Protein AF-A0A8S3B0Q4-F1 (afdb_monomer_lite)

Secondary structure (DSSP, 8-state):
-PPPPPPPP---------------S-PPPGGGGTT-EEEETTEEEEEEEEEEEETTEEEEEEEETTS-EEEE-

Structure (mmCIF, N/CA/C/O backbone):
data_AF-A0A8S3B0Q4-F1
#
_entry.id   AF-A0A8S3B0Q4-F1
#
loop_
_atom_site.group_PDB
_atom_site.id
_atom_site.type_symbol
_atom_site.label_atom_id
_atom_site.label_alt_id
_atom_site.label_comp_id
_atom_site.label_asym_id
_atom_site.label_entity_id
_atom_site.label_seq_id
_atom_site.pdbx_PDB_ins_code
_atom_site.Cartn_x
_atom_site.Cartn_y
_atom_site.Cartn_z
_atom_site.occupancy
_atom_site.B_iso_or_equiv
_atom_site.auth_seq_id
_atom_site.auth_comp_id
_atom_site.auth_asym_id
_atom_site.auth_atom_id
_atom_site.pdbx_PDB_model_num
ATOM 1 N N . MET A 1 1 ? 62.650 14.177 29.722 1.00 56.03 1 MET A N 1
ATOM 2 C CA . MET A 1 1 ? 62.271 12.990 28.919 1.00 56.03 1 MET A CA 1
ATOM 3 C C . MET A 1 1 ? 61.048 13.337 28.083 1.00 56.03 1 MET A C 1
ATOM 5 O O . MET A 1 1 ? 59.968 13.470 28.641 1.00 56.03 1 MET A O 1
ATOM 9 N N . ILE A 1 2 ? 61.222 13.562 26.780 1.00 62.00 2 ILE A N 1
ATOM 10 C CA . ILE A 1 2 ? 60.142 13.933 25.848 1.00 62.00 2 ILE A CA 1
ATOM 11 C C . ILE A 1 2 ? 59.647 12.643 25.172 1.00 62.00 2 ILE A C 1
ATOM 13 O O . ILE A 1 2 ? 60.469 11.868 24.689 1.00 62.00 2 ILE A O 1
ATOM 17 N N . ARG A 1 3 ? 58.332 12.368 25.180 1.00 66.94 3 ARG A N 1
ATOM 18 C CA . ARG A 1 3 ? 57.744 11.203 24.484 1.00 66.94 3 ARG A CA 1
ATOM 19 C C . ARG A 1 3 ? 57.486 11.537 23.007 1.00 66.94 3 ARG A C 1
ATOM 21 O O . ARG A 1 3 ? 57.023 12.645 22.738 1.00 66.94 3 ARG A O 1
ATOM 28 N N . PRO A 1 4 ? 57.726 10.606 22.067 1.00 74.88 4 PRO A N 1
ATOM 29 C CA . PRO A 1 4 ? 57.409 10.823 20.659 1.00 74.88 4 PRO A CA 1
ATOM 30 C C . PRO A 1 4 ? 55.888 10.792 20.404 1.00 74.88 4 PRO A C 1
ATOM 32 O O . PRO A 1 4 ? 55.153 10.126 21.143 1.00 74.88 4 PRO A O 1
ATOM 35 N N . PRO A 1 5 ? 55.399 11.493 19.363 1.00 72.62 5 PRO A N 1
ATOM 36 C CA . PRO A 1 5 ? 53.988 11.495 18.995 1.00 72.62 5 PRO A CA 1
ATOM 37 C C . PRO A 1 5 ? 53.558 10.155 18.378 1.00 72.62 5 PRO A C 1
ATOM 39 O O . PRO A 1 5 ? 54.300 9.516 17.632 1.00 72.62 5 PRO A O 1
ATOM 42 N N . LYS A 1 6 ? 52.328 9.733 18.693 1.00 70.50 6 LYS A N 1
ATOM 43 C CA . LYS A 1 6 ? 51.706 8.499 18.195 1.00 70.50 6 LYS A CA 1
ATOM 44 C C . LYS A 1 6 ? 51.207 8.697 16.757 1.00 70.50 6 LYS A C 1
ATOM 46 O O . LYS A 1 6 ? 50.392 9.580 16.508 1.00 70.50 6 LYS A O 1
ATOM 51 N N . VAL A 1 7 ? 51.677 7.857 15.834 1.00 76.50 7 VAL A N 1
ATOM 52 C CA . VAL A 1 7 ? 51.268 7.839 14.417 1.00 76.50 7 VAL A CA 1
ATOM 53 C C . VAL A 1 7 ? 49.915 7.118 14.267 1.00 76.50 7 VAL A C 1
ATOM 55 O O . VAL A 1 7 ? 49.720 6.086 14.915 1.00 76.50 7 VAL A O 1
ATOM 58 N N . PRO A 1 8 ? 48.974 7.605 13.436 1.00 67.31 8 PRO A N 1
ATOM 59 C CA . PRO A 1 8 ? 47.723 6.901 13.173 1.00 67.31 8 PRO A CA 1
ATOM 60 C C . PRO A 1 8 ? 47.926 5.764 12.157 1.00 67.31 8 PRO A C 1
ATOM 62 O O . PRO A 1 8 ? 48.343 5.983 11.021 1.00 67.31 8 PRO A O 1
ATOM 65 N N . THR A 1 9 ? 47.601 4.535 12.556 1.00 67.44 9 THR A N 1
ATOM 66 C CA . THR A 1 9 ? 47.527 3.361 11.678 1.00 67.44 9 THR A CA 1
ATOM 67 C C . THR A 1 9 ? 46.216 3.373 10.883 1.00 67.44 9 THR A C 1
ATOM 69 O O . THR A 1 9 ? 45.127 3.284 11.448 1.00 67.44 9 THR A O 1
ATOM 72 N N . ARG A 1 10 ? 46.311 3.476 9.549 1.00 52.09 10 ARG A N 1
ATOM 73 C CA . ARG A 1 10 ? 45.183 3.312 8.611 1.00 52.09 10 ARG A CA 1
ATOM 74 C C . ARG A 1 10 ? 44.693 1.860 8.661 1.00 52.09 10 ARG A C 1
ATOM 76 O O . ARG A 1 10 ? 45.401 0.962 8.218 1.00 52.09 10 ARG A O 1
ATOM 83 N N . SER A 1 11 ? 43.485 1.637 9.178 1.00 57.72 11 SER A N 1
ATOM 84 C CA . SER A 1 11 ? 42.790 0.350 9.045 1.00 57.72 11 SER A CA 1
ATOM 85 C C . SER A 1 11 ? 42.138 0.282 7.662 1.00 57.72 11 SER A C 1
ATOM 87 O O . SER A 1 11 ? 41.276 1.100 7.344 1.00 57.72 11 SER A O 1
ATOM 89 N N . ALA A 1 12 ? 42.583 -0.654 6.823 1.00 56.03 12 ALA A N 1
ATOM 90 C CA . ALA A 1 12 ? 41.951 -0.956 5.545 1.00 56.03 12 ALA A CA 1
ATOM 91 C C . ALA A 1 12 ? 40.657 -1.740 5.808 1.00 56.03 12 ALA A C 1
ATOM 93 O O . ALA A 1 12 ? 40.695 -2.856 6.323 1.00 56.03 12 ALA A O 1
ATOM 94 N N . ASN A 1 13 ? 39.512 -1.131 5.501 1.00 54.00 13 ASN A N 1
ATOM 95 C CA . ASN A 1 13 ? 38.209 -1.775 5.602 1.00 54.00 13 ASN A CA 1
ATOM 96 C C . ASN A 1 13 ? 37.948 -2.545 4.299 1.00 54.00 13 ASN A C 1
ATOM 98 O O . ASN A 1 13 ? 37.691 -1.933 3.264 1.00 54.00 13 ASN A O 1
ATOM 102 N N . ASN A 1 14 ? 38.048 -3.873 4.339 1.00 59.78 14 ASN A N 1
ATOM 103 C CA . ASN A 1 14 ? 37.657 -4.736 3.227 1.00 59.78 14 ASN A CA 1
ATOM 104 C C . ASN A 1 14 ? 36.131 -4.870 3.228 1.00 59.78 14 ASN A C 1
ATOM 106 O O . ASN A 1 14 ? 35.575 -5.729 3.912 1.00 59.78 14 ASN A O 1
ATOM 110 N N . GLN A 1 15 ? 35.448 -4.013 2.472 1.00 54.59 15 GLN A N 1
ATOM 111 C CA . GLN A 1 15 ? 34.034 -4.208 2.174 1.00 54.59 15 GLN A CA 1
ATOM 112 C C . GLN A 1 15 ? 33.912 -5.256 1.066 1.00 54.59 15 GLN A C 1
ATOM 114 O O . GLN A 1 15 ? 34.210 -4.997 -0.097 1.00 54.59 15 GLN A O 1
ATOM 119 N N . SER A 1 16 ? 33.500 -6.461 1.458 1.00 49.47 16 SER A N 1
ATOM 120 C CA . SER A 1 16 ? 32.975 -7.472 0.546 1.00 49.47 16 SER A CA 1
ATOM 121 C C . SER A 1 16 ? 31.690 -6.913 -0.069 1.00 49.47 16 SER A C 1
ATOM 123 O O . SER A 1 16 ? 30.658 -6.816 0.595 1.00 49.47 16 SER A O 1
ATOM 125 N N . ALA A 1 17 ? 31.790 -6.447 -1.312 1.00 44.56 17 ALA A N 1
ATOM 126 C CA . ALA A 1 17 ? 30.655 -5.989 -2.091 1.00 44.56 17 ALA A CA 1
ATOM 127 C C . ALA A 1 17 ? 29.822 -7.210 -2.503 1.00 44.56 17 ALA A C 1
ATOM 129 O O . ALA A 1 17 ? 30.160 -7.915 -3.451 1.00 44.56 17 ALA A O 1
ATOM 130 N N . ASN A 1 18 ? 28.733 -7.468 -1.777 1.00 56.69 18 ASN A N 1
ATOM 131 C CA . ASN A 1 18 ? 27.616 -8.220 -2.333 1.00 56.69 18 ASN A CA 1
ATOM 132 C C . ASN A 1 18 ? 26.904 -7.292 -3.319 1.00 56.69 18 ASN A C 1
ATOM 134 O O . ASN A 1 18 ? 26.108 -6.437 -2.926 1.00 56.69 18 ASN A O 1
ATOM 138 N N . GLU A 1 19 ? 27.233 -7.445 -4.598 1.00 48.44 19 GLU A N 1
ATOM 139 C CA . GLU A 1 19 ? 26.527 -6.804 -5.699 1.00 48.44 19 GLU A CA 1
ATOM 140 C C . GLU A 1 19 ? 25.101 -7.367 -5.767 1.00 48.44 19 GLU A C 1
ATOM 142 O O . GLU A 1 19 ? 24.826 -8.390 -6.392 1.00 48.44 19 GLU A O 1
ATOM 147 N N . SER A 1 20 ? 24.165 -6.699 -5.093 1.00 56.91 20 SER A N 1
ATOM 148 C CA . SER A 1 20 ? 22.762 -6.792 -5.479 1.00 56.91 20 SER A CA 1
ATOM 149 C C . SER A 1 20 ? 22.626 -6.008 -6.778 1.00 56.91 20 SER A C 1
A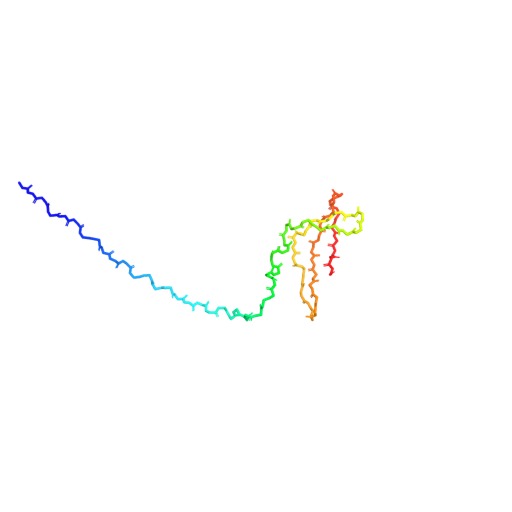TOM 151 O O . SER A 1 20 ? 22.882 -4.806 -6.820 1.00 56.91 20 SER A O 1
ATOM 153 N N . ILE A 1 21 ? 22.302 -6.720 -7.857 1.00 57.09 21 ILE A N 1
ATOM 154 C CA . ILE A 1 21 ? 22.112 -6.166 -9.198 1.00 57.09 21 ILE A CA 1
AT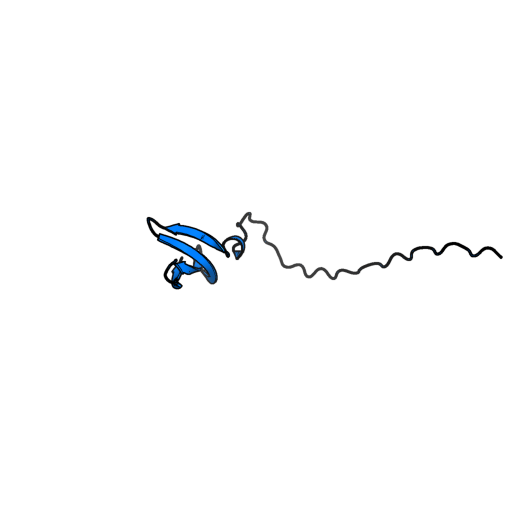OM 155 C C . ILE A 1 21 ? 20.958 -5.159 -9.127 1.00 57.09 21 ILE A C 1
ATOM 157 O O . ILE A 1 21 ? 19.787 -5.515 -9.240 1.00 57.09 21 ILE A O 1
ATOM 161 N N . GLN A 1 22 ? 21.284 -3.889 -8.897 1.00 52.12 22 GLN A N 1
ATOM 162 C CA . GLN A 1 22 ? 20.356 -2.778 -9.041 1.00 52.12 22 GLN A CA 1
ATOM 163 C C . GLN A 1 22 ? 20.234 -2.497 -10.535 1.00 52.12 22 GLN A C 1
ATOM 165 O O . GLN A 1 22 ? 21.053 -1.798 -11.128 1.00 52.12 22 GLN A O 1
ATOM 170 N N . SER A 1 23 ? 19.224 -3.092 -11.169 1.00 54.56 23 SER A N 1
ATOM 171 C CA . SER A 1 23 ? 18.825 -2.729 -12.523 1.00 54.56 23 SER A CA 1
ATOM 172 C C . SER A 1 23 ? 18.422 -1.254 -12.530 1.00 54.56 23 SER A C 1
ATOM 174 O O . SER A 1 23 ? 17.339 -0.896 -12.067 1.00 54.56 23 SER A O 1
ATOM 176 N N . SER A 1 24 ? 19.308 -0.405 -13.044 1.00 46.31 24 SER A N 1
ATOM 177 C CA . SER A 1 24 ? 19.148 1.034 -13.239 1.00 46.31 24 SER A CA 1
ATOM 178 C C . SER A 1 24 ? 18.127 1.335 -14.340 1.00 46.31 24 SER A C 1
ATOM 180 O O . SER A 1 24 ? 18.426 1.856 -15.407 1.00 46.31 24 SER A O 1
ATOM 182 N N . THR A 1 25 ? 16.873 1.004 -14.067 1.00 50.91 25 THR A N 1
ATOM 183 C CA . THR A 1 25 ? 15.721 1.721 -14.612 1.00 50.91 25 THR A CA 1
ATOM 184 C C . THR A 1 25 ? 15.309 2.704 -13.519 1.00 50.91 25 THR A C 1
ATOM 186 O O . THR A 1 25 ? 15.299 2.312 -12.356 1.00 50.91 25 THR A O 1
ATOM 189 N N . ASN A 1 26 ? 15.009 3.968 -13.843 1.00 50.69 26 ASN A N 1
ATOM 190 C CA . ASN A 1 26 ? 14.450 4.955 -12.899 1.00 50.69 26 ASN A CA 1
ATOM 191 C C . ASN A 1 26 ? 13.032 4.529 -12.461 1.00 50.69 26 ASN A C 1
ATOM 193 O O . ASN A 1 26 ? 12.043 5.201 -12.742 1.00 50.69 26 ASN A O 1
ATOM 197 N N . 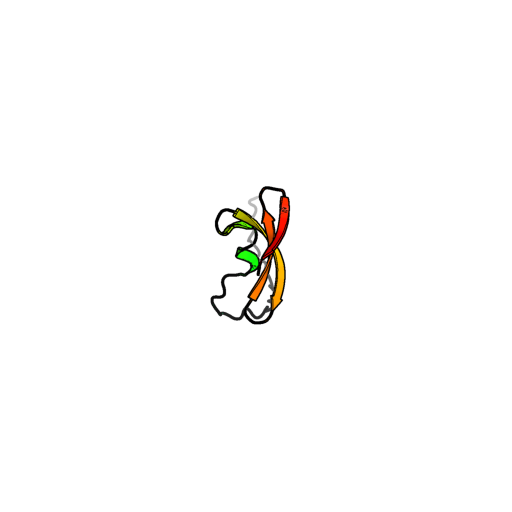VAL A 1 27 ? 12.913 3.363 -11.834 1.00 60.44 27 VAL A N 1
ATOM 198 C CA . VAL A 1 27 ? 11.718 2.930 -11.133 1.00 60.44 27 VAL A CA 1
ATOM 199 C C . VAL A 1 27 ? 11.799 3.636 -9.786 1.00 60.44 27 VAL A C 1
ATOM 201 O O . VAL A 1 27 ? 12.782 3.422 -9.071 1.00 60.44 27 VAL A O 1
ATOM 204 N N . PRO A 1 28 ? 10.847 4.522 -9.441 1.00 66.31 28 PRO A N 1
ATOM 205 C CA . PRO A 1 28 ? 10.795 5.060 -8.093 1.00 66.31 28 PRO A CA 1
ATOM 206 C C . PRO A 1 28 ? 10.790 3.875 -7.134 1.00 66.31 28 PRO A C 1
ATOM 208 O O . PRO A 1 28 ? 9.992 2.952 -7.306 1.00 66.31 28 PRO A O 1
ATOM 211 N N . ASP A 1 29 ? 11.725 3.883 -6.185 1.00 84.19 29 ASP A N 1
ATOM 212 C CA . ASP A 1 29 ? 11.877 2.804 -5.217 1.00 84.19 29 ASP A CA 1
ATOM 213 C C . ASP A 1 29 ? 10.499 2.501 -4.622 1.00 84.19 29 ASP A C 1
ATOM 215 O O . ASP A 1 29 ? 9.835 3.390 -4.086 1.00 84.19 29 ASP A O 1
ATOM 219 N N . ILE A 1 30 ? 10.013 1.276 -4.798 1.00 85.38 30 ILE A N 1
ATOM 220 C CA . ILE A 1 30 ? 8.660 0.880 -4.390 1.00 85.38 30 ILE A CA 1
ATOM 221 C C . ILE A 1 30 ? 8.454 1.080 -2.892 1.00 85.38 30 ILE A C 1
ATOM 223 O O . ILE A 1 30 ? 7.363 1.434 -2.442 1.00 85.38 30 ILE A O 1
ATOM 227 N N . THR A 1 31 ? 9.526 0.938 -2.120 1.00 90.12 31 THR A N 1
ATOM 228 C CA . THR A 1 31 ? 9.500 1.191 -0.682 1.00 90.12 31 THR A CA 1
ATOM 229 C C . THR A 1 31 ? 9.234 2.663 -0.363 1.00 90.12 31 THR A C 1
ATOM 231 O O . THR A 1 31 ? 8.683 2.973 0.689 1.00 90.12 31 THR A O 1
ATOM 234 N N . SER A 1 32 ? 9.495 3.579 -1.302 1.00 93.75 32 SER A N 1
ATOM 235 C CA . SER A 1 32 ? 9.214 5.010 -1.147 1.00 93.75 32 SER A CA 1
ATOM 236 C C . SER A 1 32 ? 7.724 5.337 -1.055 1.00 93.75 32 SER A C 1
ATOM 238 O O . SER A 1 32 ? 7.377 6.476 -0.740 1.00 93.75 32 SER A O 1
ATOM 240 N N . TYR A 1 33 ? 6.829 4.399 -1.382 1.00 93.38 33 TYR A N 1
ATOM 241 C CA . TYR A 1 33 ? 5.389 4.594 -1.215 1.00 93.38 33 TYR A CA 1
ATOM 242 C C . TYR A 1 33 ? 4.929 4.352 0.221 1.00 93.38 33 TYR A C 1
ATOM 244 O O . TYR A 1 33 ? 3.913 4.920 0.614 1.00 93.38 33 TYR A O 1
ATOM 252 N N . ILE A 1 34 ? 5.677 3.583 1.016 1.00 96.06 34 ILE A N 1
ATOM 253 C CA . ILE A 1 34 ? 5.340 3.290 2.411 1.00 96.06 34 ILE A CA 1
ATOM 254 C C . ILE A 1 34 ? 5.335 4.590 3.226 1.00 96.06 34 ILE A C 1
ATOM 256 O O . ILE A 1 34 ? 6.227 5.429 3.115 1.00 96.06 34 ILE A O 1
ATOM 260 N N . GLY A 1 35 ? 4.288 4.785 4.026 1.00 96.06 35 GLY A N 1
ATOM 261 C CA . GLY A 1 35 ? 4.063 5.986 4.827 1.00 96.06 35 GLY A CA 1
ATOM 262 C C . GLY A 1 35 ? 3.483 7.174 4.055 1.00 96.06 35 GLY A C 1
ATOM 263 O O . GLY A 1 35 ? 3.099 8.163 4.683 1.00 96.06 35 GLY A O 1
ATOM 264 N N . LYS A 1 36 ? 3.360 7.105 2.720 1.00 96.25 36 LYS A N 1
ATOM 265 C CA . LYS A 1 36 ? 2.714 8.175 1.948 1.00 96.25 36 LYS A CA 1
ATOM 266 C C . LYS A 1 36 ? 1.208 8.193 2.191 1.00 96.25 36 LYS A C 1
ATOM 268 O O . LYS A 1 36 ? 0.551 7.151 2.240 1.00 96.25 36 LYS A O 1
ATOM 273 N N . LEU A 1 37 ? 0.669 9.407 2.287 1.00 96.56 37 LEU A N 1
ATOM 274 C CA . LEU A 1 37 ? -0.764 9.668 2.288 1.00 96.56 37 LEU A CA 1
ATOM 275 C C . LEU A 1 37 ? -1.243 9.807 0.841 1.00 96.56 37 LEU A C 1
ATOM 277 O O . LEU A 1 37 ? -0.800 10.696 0.115 1.00 96.56 37 LEU A O 1
ATOM 281 N N . LEU A 1 38 ? -2.152 8.934 0.428 1.00 96.00 38 LEU A N 1
ATOM 282 C CA . LEU A 1 38 ? -2.778 8.956 -0.886 1.00 96.00 38 LEU A CA 1
ATOM 283 C C . LEU A 1 38 ? -4.217 9.450 -0.745 1.00 96.00 38 LEU A C 1
ATOM 285 O O . LEU A 1 38 ? -4.948 9.017 0.147 1.00 96.00 38 LEU A O 1
ATOM 289 N N . THR A 1 39 ? -4.621 10.356 -1.634 1.00 96.19 39 THR A N 1
ATOM 290 C CA . THR A 1 39 ? -6.007 10.833 -1.722 1.00 96.19 39 THR A CA 1
ATOM 291 C C . THR A 1 39 ? -6.687 10.138 -2.894 1.00 96.19 39 THR A C 1
ATOM 293 O O . THR A 1 39 ? -6.307 10.335 -4.045 1.00 96.19 39 THR A O 1
ATOM 296 N N . LEU A 1 40 ? -7.678 9.305 -2.588 1.00 93.56 40 LEU A N 1
ATOM 297 C CA . LEU A 1 40 ? -8.496 8.559 -3.537 1.00 93.56 40 LEU A CA 1
ATOM 298 C C . LEU A 1 40 ? -9.912 9.138 -3.496 1.00 93.56 40 LEU A C 1
ATOM 300 O O . LEU A 1 40 ? -10.675 8.861 -2.570 1.00 93.56 40 LEU A O 1
ATOM 304 N N . ASN A 1 41 ? -10.269 9.954 -4.489 1.00 91.50 41 ASN A N 1
ATOM 305 C CA . ASN A 1 41 ? -11.519 10.720 -4.503 1.00 91.50 41 ASN A CA 1
ATOM 306 C C . ASN A 1 41 ? -11.680 11.560 -3.219 1.00 91.50 41 ASN A C 1
ATOM 308 O O . ASN A 1 41 ? -10.973 12.545 -3.031 1.00 91.50 41 ASN A O 1
ATOM 312 N N . HIS A 1 42 ? -12.581 11.147 -2.323 1.00 92.00 42 HIS A N 1
ATOM 313 C CA . HIS A 1 42 ? -12.859 11.802 -1.042 1.00 92.00 42 HIS A CA 1
ATOM 314 C C . HIS A 1 42 ? -12.280 11.050 0.168 1.00 92.00 42 HIS A C 1
ATOM 316 O O . HIS A 1 42 ? -12.560 11.417 1.307 1.00 92.00 42 HIS A O 1
ATOM 322 N N . GLN A 1 43 ? -11.498 9.989 -0.051 1.00 93.12 43 GLN A N 1
ATOM 323 C CA . GLN A 1 43 ? -10.911 9.177 1.010 1.00 93.12 43 GLN A CA 1
ATOM 324 C C . GLN A 1 43 ? -9.393 9.340 1.031 1.00 93.12 43 GLN A C 1
ATOM 326 O O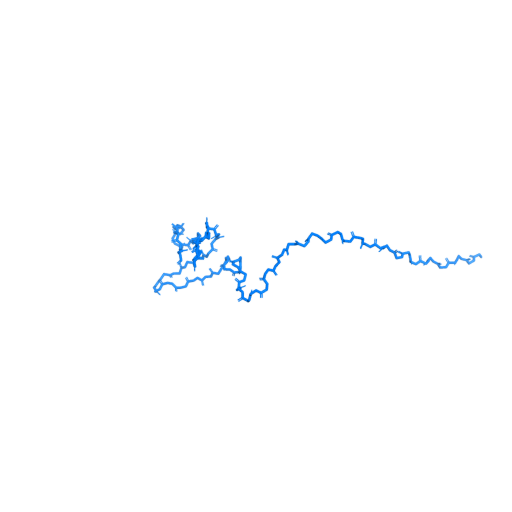 . GLN A 1 43 ? -8.724 9.244 0.006 1.00 93.12 43 GLN A O 1
ATOM 331 N N . GLN A 1 44 ? -8.841 9.539 2.222 1.00 96.44 44 GLN A N 1
ATOM 332 C CA . GLN A 1 44 ? -7.401 9.512 2.443 1.00 96.44 44 GLN A CA 1
ATOM 333 C C . GLN A 1 44 ? -6.991 8.167 3.041 1.00 96.44 44 GLN A C 1
ATOM 335 O O . GLN A 1 44 ? -7.662 7.634 3.934 1.00 96.44 44 GLN A O 1
ATOM 340 N N . VAL A 1 45 ? -5.899 7.606 2.528 1.00 97.62 45 VAL A N 1
ATOM 341 C CA . VAL A 1 45 ? -5.324 6.344 2.998 1.00 97.62 45 VAL A CA 1
ATOM 342 C C . VAL A 1 45 ? -3.814 6.472 3.131 1.00 97.62 45 VAL A C 1
ATOM 344 O O . VAL A 1 45 ? -3.171 7.157 2.341 1.00 97.62 45 VAL A O 1
ATOM 347 N N . ILE A 1 46 ? -3.245 5.815 4.134 1.00 98.00 46 ILE A N 1
ATOM 348 C CA . ILE A 1 46 ? -1.800 5.744 4.354 1.00 98.00 46 ILE A CA 1
ATOM 349 C C . ILE A 1 46 ? -1.326 4.374 3.893 1.00 98.00 46 ILE A C 1
ATOM 351 O O . ILE A 1 46 ? -1.915 3.365 4.281 1.00 98.00 46 ILE A O 1
ATOM 355 N N . VAL A 1 47 ? -0.268 4.331 3.090 1.00 97.88 47 VAL A N 1
ATOM 356 C CA . VAL A 1 47 ? 0.377 3.072 2.699 1.00 97.88 47 VAL A CA 1
ATOM 357 C C . VAL A 1 47 ? 1.155 2.513 3.888 1.00 97.88 47 VAL A C 1
ATOM 359 O O . VAL A 1 47 ? 2.032 3.186 4.422 1.00 97.88 47 VAL A O 1
ATOM 362 N N . GLU A 1 48 ? 0.830 1.296 4.315 1.00 97.69 48 GLU A N 1
ATOM 363 C CA . GLU A 1 48 ? 1.506 0.618 5.426 1.00 97.69 48 GLU A CA 1
ATOM 364 C C . GLU A 1 48 ? 2.593 -0.337 4.932 1.00 97.69 48 GLU A C 1
ATOM 366 O O . GLU A 1 48 ? 3.675 -0.361 5.508 1.00 97.69 48 GLU A O 1
ATOM 371 N N . ASP A 1 49 ? 2.311 -1.113 3.882 1.00 97.25 49 ASP A N 1
ATOM 372 C CA . ASP A 1 49 ? 3.214 -2.169 3.411 1.00 97.25 49 ASP A CA 1
ATOM 373 C C . ASP A 1 49 ? 2.937 -2.560 1.947 1.00 97.25 49 ASP A C 1
ATOM 375 O O . ASP A 1 49 ? 1.954 -2.119 1.345 1.00 97.25 49 ASP A O 1
ATOM 379 N N . ILE A 1 50 ? 3.783 -3.416 1.377 1.00 95.94 50 ILE A N 1
ATOM 380 C CA . ILE A 1 50 ? 3.632 -4.018 0.051 1.00 95.94 50 ILE A CA 1
ATOM 381 C C . ILE A 1 50 ? 3.215 -5.479 0.228 1.00 95.94 50 ILE A C 1
ATOM 383 O O . ILE A 1 50 ? 3.953 -6.296 0.768 1.00 95.94 50 ILE A O 1
ATOM 387 N N . LEU A 1 51 ? 2.030 -5.826 -0.265 1.00 96.94 51 LEU A N 1
ATOM 388 C CA . LEU A 1 51 ? 1.497 -7.189 -0.223 1.00 96.94 51 LEU A CA 1
ATOM 389 C C . LEU A 1 51 ? 2.041 -8.064 -1.354 1.00 96.94 51 LEU A C 1
ATOM 391 O O . LEU A 1 51 ? 2.110 -9.283 -1.215 1.00 96.94 51 LEU A O 1
ATOM 395 N N . GLY A 1 52 ? 2.407 -7.463 -2.487 1.00 95.25 52 GLY A N 1
ATOM 396 C CA . GLY A 1 52 ? 2.999 -8.200 -3.594 1.00 95.25 52 GLY A CA 1
ATOM 397 C C . GLY A 1 52 ? 3.243 -7.364 -4.843 1.00 95.25 52 GLY A C 1
ATOM 398 O O . GLY A 1 52 ? 2.812 -6.218 -4.960 1.00 95.25 52 GLY A O 1
ATOM 399 N N . GLN A 1 53 ? 3.925 -7.986 -5.799 1.00 92.81 53 GLN A N 1
ATOM 400 C CA . GLN A 1 53 ? 4.208 -7.455 -7.128 1.00 92.81 53 GLN A CA 1
ATOM 401 C C . GLN A 1 53 ? 3.752 -8.474 -8.173 1.00 92.81 53 GLN A C 1
ATOM 403 O O . GLN A 1 53 ? 3.967 -9.674 -8.008 1.00 92.81 53 GLN A O 1
ATOM 408 N N . GLY A 1 54 ? 3.155 -8.006 -9.270 1.00 89.81 54 GLY A N 1
ATOM 409 C CA . GLY A 1 54 ? 2.766 -8.875 -10.376 1.00 89.81 54 GLY A CA 1
ATOM 410 C C . GLY A 1 54 ? 2.642 -8.129 -11.699 1.00 89.81 54 GLY A C 1
ATOM 411 O O . GLY A 1 54 ? 1.827 -7.216 -11.836 1.00 89.81 54 GLY A O 1
ATOM 412 N N . GLY A 1 55 ? 3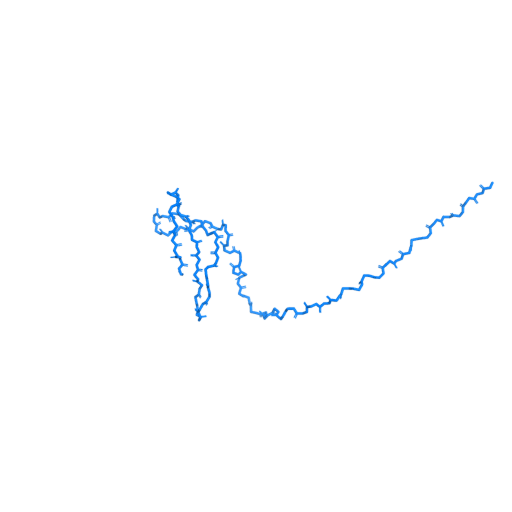.423 -8.550 -12.699 1.00 90.75 55 GLY A N 1
ATOM 413 C CA . GLY A 1 55 ? 3.407 -7.968 -14.041 1.00 90.75 55 GLY A CA 1
ATOM 414 C C . GLY A 1 55 ? 3.714 -6.470 -14.021 1.00 90.75 55 GLY A C 1
ATOM 415 O O . GLY A 1 55 ? 4.843 -6.073 -13.751 1.00 90.75 55 GLY A O 1
ATOM 416 N N . PHE A 1 56 ? 2.696 -5.653 -14.301 1.00 90.12 56 PHE A N 1
ATOM 417 C CA . PHE A 1 56 ? 2.787 -4.191 -14.387 1.00 90.12 56 PHE A CA 1
ATOM 418 C C . PHE A 1 56 ? 2.283 -3.453 -13.134 1.00 90.12 56 PHE A C 1
ATOM 420 O O . PHE A 1 56 ? 2.165 -2.231 -13.167 1.00 90.12 56 PHE A O 1
ATOM 427 N N . ALA A 1 57 ? 1.937 -4.162 -12.053 1.00 92.62 57 ALA A N 1
ATOM 428 C CA . ALA A 1 57 ? 1.309 -3.558 -10.880 1.00 92.62 57 ALA A CA 1
ATOM 429 C C . ALA A 1 57 ? 1.887 -4.064 -9.552 1.00 92.62 57 ALA A C 1
ATOM 431 O O . ALA A 1 57 ? 2.396 -5.184 -9.448 1.00 92.62 57 ALA A O 1
ATOM 432 N N . PHE A 1 58 ? 1.731 -3.230 -8.528 1.00 93.81 58 PHE A N 1
ATOM 433 C CA . PHE A 1 58 ? 2.009 -3.545 -7.130 1.00 93.81 58 PHE A CA 1
ATOM 434 C C . PHE A 1 58 ? 0.695 -3.632 -6.374 1.00 93.81 58 PHE A C 1
ATOM 436 O O . PHE A 1 58 ? -0.305 -3.087 -6.814 1.00 93.81 58 PHE A O 1
ATOM 443 N N . VAL A 1 59 ? 0.683 -4.340 -5.253 1.00 96.56 59 VAL A N 1
ATOM 444 C CA . VAL A 1 59 ? -0.452 -4.344 -4.336 1.00 96.56 59 VAL A CA 1
ATOM 445 C C . VAL A 1 59 ? 0.064 -3.906 -2.981 1.00 96.56 59 VAL A C 1
ATOM 447 O O . VAL A 1 59 ? 0.972 -4.522 -2.431 1.00 96.56 59 VAL A O 1
ATOM 450 N N . PHE A 1 60 ? -0.515 -2.844 -2.446 1.00 97.69 60 PHE A N 1
ATOM 451 C CA . PHE A 1 60 ? -0.159 -2.236 -1.178 1.00 97.69 60 PHE A CA 1
ATOM 452 C C . PHE A 1 60 ? -1.218 -2.533 -0.124 1.00 97.69 60 PHE A C 1
ATOM 454 O O . PHE A 1 60 ? -2.415 -2.553 -0.413 1.00 97.69 60 PHE A O 1
ATOM 461 N N . LEU A 1 61 ? -0.785 -2.701 1.119 1.00 98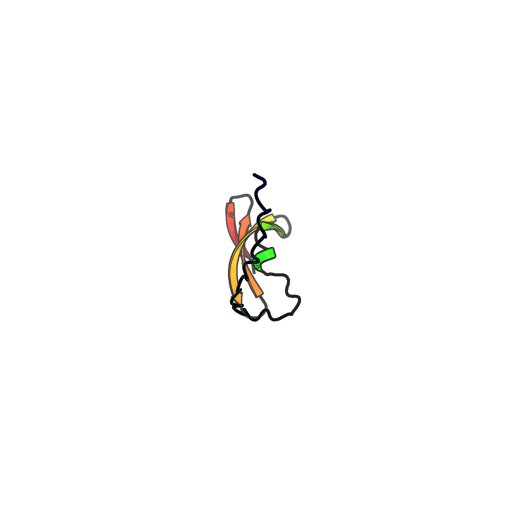.06 61 LEU A N 1
ATOM 462 C CA . LEU A 1 61 ? -1.659 -2.608 2.275 1.00 98.06 61 LEU A CA 1
ATOM 463 C C . LEU A 1 61 ? -1.826 -1.130 2.615 1.00 98.06 61 LEU A C 1
ATOM 465 O O . LEU A 1 61 ? -0.842 -0.447 2.894 1.00 98.06 61 LEU A O 1
ATOM 469 N N . VAL A 1 62 ? -3.059 -0.631 2.610 1.00 98.19 62 VAL A N 1
ATOM 470 C CA . VAL A 1 62 ? -3.353 0.760 2.968 1.00 98.19 62 VAL A CA 1
ATOM 471 C C . VAL A 1 62 ? -4.342 0.829 4.120 1.00 98.19 62 VAL A C 1
ATOM 473 O O . VAL A 1 62 ? -5.282 0.038 4.193 1.00 98.19 62 VAL A O 1
ATOM 476 N N . ARG A 1 63 ? -4.156 1.800 5.013 1.00 97.88 63 ARG A N 1
ATOM 477 C CA . ARG A 1 63 ? -5.039 2.065 6.151 1.00 97.88 63 ARG A CA 1
ATOM 478 C C . ARG A 1 63 ? -5.774 3.381 5.949 1.00 97.88 63 ARG A C 1
ATOM 480 O O . ARG A 1 63 ? -5.151 4.419 5.736 1.00 97.88 63 ARG A O 1
ATOM 487 N N . SER A 1 64 ? -7.098 3.347 6.049 1.00 96.25 64 SER A N 1
ATOM 488 C CA . SER A 1 64 ? -7.920 4.559 6.077 1.00 96.25 64 SER A CA 1
ATOM 489 C C . SER A 1 64 ? -8.001 5.157 7.487 1.00 96.25 64 SER A C 1
ATOM 491 O O . SER A 1 64 ? -7.592 4.543 8.473 1.00 96.25 64 SER A O 1
ATOM 493 N N . PHE A 1 65 ? -8.546 6.368 7.599 1.00 93.38 65 PHE A N 1
ATOM 494 C CA . PHE A 1 65 ? -8.687 7.090 8.863 1.00 93.38 65 PHE A CA 1
ATOM 495 C C . PHE A 1 65 ? -9.510 6.321 9.910 1.00 93.38 65 PHE A C 1
ATOM 497 O O . PHE A 1 65 ? -9.216 6.376 11.100 1.00 93.38 65 PHE A O 1
ATOM 504 N N . ASN A 1 66 ? -10.490 5.528 9.473 1.00 94.69 66 ASN A N 1
ATOM 505 C CA . ASN A 1 66 ? -11.288 4.653 10.337 1.00 94.69 66 ASN A CA 1
ATOM 506 C C . ASN A 1 66 ? -10.550 3.365 10.776 1.00 94.69 66 ASN A C 1
ATOM 508 O O . ASN A 1 66 ? -11.188 2.426 11.239 1.00 94.69 66 ASN A O 1
ATOM 512 N N . GLN A 1 67 ? -9.227 3.297 10.593 1.00 94.00 67 GLN A N 1
ATOM 513 C CA . GLN A 1 67 ? -8.359 2.134 10.830 1.00 94.00 67 GLN A CA 1
ATOM 514 C C . GLN A 1 67 ? -8.665 0.894 9.976 1.00 94.00 67 GLN A C 1
ATOM 516 O O . GLN A 1 67 ? -8.003 -0.135 10.128 1.00 94.00 67 GLN A O 1
ATOM 521 N N . GLN A 1 68 ? -9.612 0.980 9.041 1.00 97.44 68 GLN A N 1
ATOM 522 C CA . GLN A 1 68 ? -9.902 -0.117 8.134 1.00 97.44 68 GLN A CA 1
ATOM 523 C C . GLN A 1 68 ? -8.784 -0.262 7.104 1.00 97.44 68 GLN A C 1
ATOM 525 O O . GLN A 1 68 ? -8.284 0.729 6.557 1.00 97.44 68 GLN A O 1
ATOM 530 N N . ARG A 1 69 ? -8.391 -1.512 6.858 1.00 97.81 69 ARG A N 1
ATOM 531 C CA . ARG A 1 69 ? -7.317 -1.864 5.934 1.00 97.81 69 ARG A CA 1
ATOM 532 C C . ARG A 1 69 ? -7.876 -2.366 4.612 1.00 97.81 69 ARG A C 1
ATOM 534 O O . ARG A 1 69 ? -8.841 -3.127 4.595 1.00 97.81 69 ARG A O 1
ATOM 541 N N . TYR A 1 70 ? -7.233 -1.959 3.528 1.00 97.69 70 TYR A N 1
ATOM 542 C CA . TYR A 1 70 ? -7.583 -2.326 2.162 1.00 97.69 70 TYR A CA 1
ATOM 543 C C . TYR A 1 70 ? -6.334 -2.765 1.403 1.00 97.69 70 TYR A C 1
ATOM 545 O O . TYR A 1 70 ? -5.222 -2.349 1.729 1.00 97.69 70 TYR A O 1
ATOM 553 N N . ALA A 1 71 ? -6.533 -3.572 0.366 1.00 97.69 71 ALA A N 1
ATOM 554 C CA . ALA A 1 71 ? -5.524 -3.791 -0.658 1.00 97.69 71 ALA A CA 1
ATOM 555 C C . ALA A 1 71 ? -5.699 -2.729 -1.752 1.00 97.69 71 ALA A C 1
ATOM 557 O O . ALA A 1 71 ? -6.784 -2.606 -2.322 1.00 97.69 71 ALA A O 1
ATOM 558 N N . LEU A 1 72 ? -4.647 -1.963 -2.033 1.00 96.56 72 LEU A N 1
ATOM 559 C CA . LEU A 1 72 ? -4.606 -0.969 -3.101 1.00 96.56 72 LEU A CA 1
ATOM 560 C C . LEU A 1 72 ? -3.673 -1.469 -4.198 1.00 96.56 72 LEU A C 1
ATOM 562 O O . LEU A 1 72 ? -2.488 -1.656 -3.943 1.00 96.56 72 LEU A O 1
ATOM 566 N N . LYS A 1 73 ? -4.210 -1.699 -5.392 1.00 94.50 73 LYS A N 1
ATOM 567 C CA . LYS A 1 73 ? -3.419 -2.039 -6.575 1.00 94.50 73 LYS A CA 1
ATOM 568 C C . LYS A 1 73 ? -3.038 -0.782 -7.350 1.00 94.50 73 LYS A C 1
ATOM 570 O O . LYS A 1 73 ? -3.922 0.097 -7.449 1.00 94.50 73 LYS A O 1
#

pLDDT: mean 80.94, std 18.51, range [44.56, 98.19]

Organism: NCBI:txid392030

Sequence (73 aa):
MIRPPKVPTRSANNQSANESIQSSTNVPDITSYIGKLLTLNHQQVIVEDILGQGGFAFVFLVRSFNQQRYALK

Foldseek 3Di:
DDDDDDDDDDDDDDDPDPDPPPPPDPDPDPCVQAQDWDDDPPWIWGFHAWPDDDDPDTWTWIATPVRDTDIDD

Radius of gyration: 23.98 Å; chains: 1; bounding box: 75×23×44 Å

InterPro domains:
  IPR011009 Protein kinase-like domain superfamily [SSF56112] (19-73)
  IPR017441 Protein kinase, ATP binding site [PS00107] (51-73)